Protein AF-A0A831RFY7-F1 (afdb_monomer_lite)

Sequence (65 aa):
MDFTAGQWAAILLIFLWSGFVRTGIGFGGAALGLPLLLLVEDEPLLWLPIIGIHLLVFTSLTAGG

Radius of gyration: 12.09 Å; chains: 1; bounding box: 28×18×34 Å

pLDDT: mean 86.23, std 10.19, range [49.03, 96.5]

Secondary structure (DSSP, 8-state):
----HHHHHHHHHHHHHHHHHHHHHTHHHHHTHHHHHHHH---HHHHHHHHHHHHHHHHHHHHT-

Structure (mmCIF, N/CA/C/O backbone):
data_AF-A0A831RFY7-F1
#
_entry.id   AF-A0A831RFY7-F1
#
loop_
_atom_site.group_PDB
_atom_site.id
_atom_site.type_symbol
_atom_site.label_atom_id
_atom_site.label_alt_id
_atom_site.label_comp_id
_atom_site.label_asym_id
_atom_site.label_entity_id
_atom_site.label_seq_id
_atom_site.pdbx_PDB_ins_code
_atom_site.Cartn_x
_atom_site.Cartn_y
_atom_site.Cartn_z
_atom_site.occupancy
_atom_site.B_iso_or_equiv
_atom_site.auth_seq_id
_atom_site.auth_comp_id
_atom_site.auth_asym_id
_atom_site.auth_atom_id
_atom_site.pdbx_PDB_model_num
ATOM 1 N N . MET A 1 1 ? -3.635 -9.942 13.477 1.00 64.56 1 MET A N 1
ATOM 2 C CA . MET A 1 1 ? -4.184 -8.643 13.047 1.00 64.56 1 MET A CA 1
ATOM 3 C C . MET A 1 1 ? -5.588 -8.924 12.582 1.00 64.56 1 MET A C 1
ATOM 5 O O . MET A 1 1 ? -5.750 -9.681 11.630 1.00 64.56 1 MET A O 1
ATOM 9 N N . ASP A 1 2 ? -6.572 -8.381 13.281 1.00 86.44 2 ASP A N 1
ATOM 10 C CA . ASP A 1 2 ? -7.975 -8.575 12.937 1.00 86.44 2 ASP A CA 1
ATOM 11 C C . ASP A 1 2 ? -8.464 -7.325 12.211 1.00 86.44 2 ASP A C 1
ATOM 13 O O . ASP A 1 2 ? -9.081 -6.440 12.796 1.00 86.44 2 ASP A O 1
ATOM 17 N N . PHE A 1 3 ? -8.127 -7.230 10.924 1.00 92.25 3 PHE A N 1
ATOM 18 C CA . PHE A 1 3 ? -8.635 -6.155 10.082 1.00 92.25 3 PHE A CA 1
ATOM 19 C C . PHE A 1 3 ? -10.129 -6.346 9.843 1.00 92.25 3 PHE A C 1
ATOM 21 O O . PHE A 1 3 ? -10.599 -7.434 9.492 1.00 92.25 3 PHE A O 1
ATOM 28 N N . THR A 1 4 ? -10.877 -5.256 9.965 1.00 96.19 4 THR A N 1
ATOM 29 C CA . THR A 1 4 ? -12.282 -5.242 9.562 1.00 96.19 4 THR A CA 1
ATOM 30 C C . THR A 1 4 ? -12.407 -5.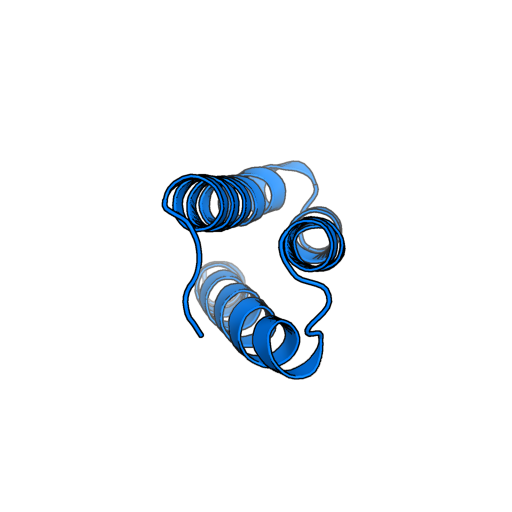458 8.050 1.00 96.19 4 THR A C 1
ATOM 32 O O . THR A 1 4 ? -11.486 -5.177 7.279 1.00 96.19 4 THR A O 1
ATOM 35 N N . ALA A 1 5 ? -13.575 -5.906 7.585 1.00 95.62 5 ALA A N 1
ATOM 36 C CA . ALA A 1 5 ? -13.831 -6.049 6.148 1.00 95.62 5 ALA A CA 1
ATOM 37 C C . ALA A 1 5 ? -13.614 -4.730 5.374 1.00 95.62 5 ALA A C 1
ATOM 39 O O . ALA A 1 5 ? -13.142 -4.748 4.238 1.00 95.62 5 ALA A O 1
ATOM 40 N N . GLY A 1 6 ? -13.910 -3.586 6.003 1.00 96.44 6 GLY A N 1
ATOM 41 C CA . GLY A 1 6 ? -13.671 -2.262 5.426 1.00 96.44 6 GLY A CA 1
ATOM 42 C C . GLY A 1 6 ? -12.185 -1.938 5.274 1.00 96.44 6 GLY A C 1
ATOM 43 O O . GLY A 1 6 ? -11.775 -1.455 4.220 1.00 96.44 6 GLY A O 1
ATOM 44 N N . GLN A 1 7 ? -11.365 -2.262 6.280 1.00 95.06 7 GLN A N 1
ATOM 45 C CA . GLN A 1 7 ? -9.911 -2.094 6.196 1.00 95.06 7 GLN A CA 1
ATOM 46 C C . GLN A 1 7 ? -9.320 -2.982 5.097 1.00 95.06 7 GLN A C 1
ATOM 48 O O . GLN A 1 7 ? -8.550 -2.492 4.277 1.00 95.06 7 GLN A O 1
ATOM 53 N N . TRP A 1 8 ? -9.746 -4.246 4.994 1.00 95.38 8 TRP A N 1
ATOM 54 C CA . TRP A 1 8 ? -9.330 -5.128 3.897 1.00 95.38 8 TRP A CA 1
ATOM 55 C C . TRP A 1 8 ? -9.666 -4.563 2.517 1.00 95.38 8 TRP A C 1
ATOM 57 O O . TRP A 1 8 ? -8.812 -4.555 1.628 1.00 95.38 8 TRP A O 1
ATOM 67 N N . ALA A 1 9 ? -10.890 -4.061 2.338 1.00 96.50 9 ALA A N 1
ATOM 68 C CA . ALA A 1 9 ? -11.301 -3.437 1.086 1.00 96.50 9 ALA A CA 1
ATOM 69 C C . ALA A 1 9 ? -10.443 -2.203 0.755 1.00 96.50 9 ALA A C 1
ATOM 71 O O . ALA A 1 9 ? -10.004 -2.052 -0.386 1.00 96.50 9 ALA A O 1
ATOM 72 N N . ALA A 1 10 ? -10.152 -1.359 1.750 1.00 95.88 10 ALA A N 1
ATOM 73 C CA . ALA A 1 10 ? -9.297 -0.187 1.585 1.00 95.88 10 ALA A CA 1
ATOM 74 C C . ALA A 1 10 ? -7.857 -0.572 1.211 1.00 95.88 10 ALA A C 1
ATOM 76 O O . ALA A 1 10 ? -7.316 -0.023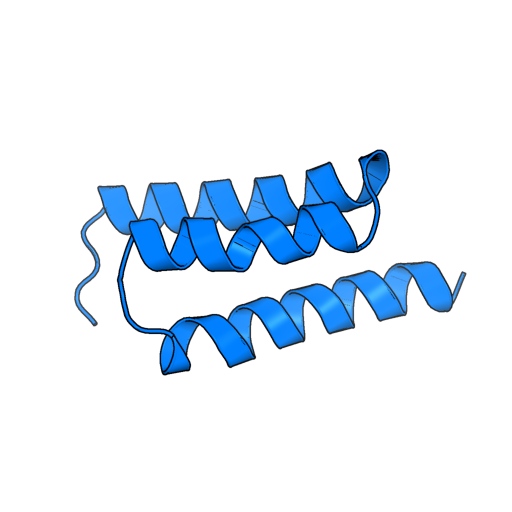 0.254 1.00 95.88 10 ALA A O 1
ATOM 77 N N . ILE A 1 11 ? -7.263 -1.555 1.896 1.00 94.81 11 ILE A N 1
ATOM 78 C CA . ILE A 1 11 ? -5.905 -2.052 1.617 1.00 94.81 11 ILE A CA 1
ATOM 79 C C . ILE A 1 11 ? -5.798 -2.538 0.170 1.00 94.81 11 ILE A C 1
ATOM 81 O O . ILE A 1 11 ? -4.888 -2.125 -0.548 1.00 94.81 11 ILE A O 1
ATOM 85 N N . LEU A 1 12 ? -6.742 -3.373 -0.279 1.00 93.31 12 LEU A N 1
ATOM 86 C CA . LEU A 1 12 ? -6.762 -3.890 -1.651 1.00 93.31 12 LEU A CA 1
ATOM 87 C C . LEU A 1 12 ? -6.916 -2.769 -2.682 1.00 93.31 12 LEU A C 1
ATOM 89 O O . LEU A 1 12 ? -6.219 -2.768 -3.697 1.00 93.31 12 LEU A O 1
ATOM 93 N N . LEU A 1 13 ? -7.794 -1.799 -2.416 1.00 95.00 13 LEU A N 1
ATOM 94 C CA . LEU A 1 13 ? -7.996 -0.657 -3.301 1.00 95.00 13 LEU A CA 1
ATOM 95 C C . LEU A 1 13 ? -6.731 0.203 -3.406 1.00 95.00 13 LEU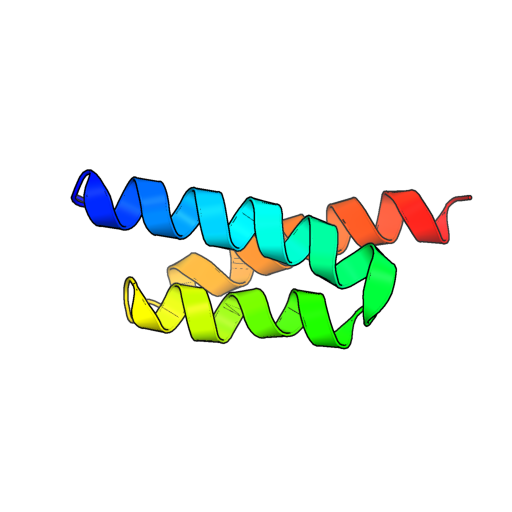 A C 1
ATOM 97 O O . LEU A 1 13 ? -6.346 0.573 -4.514 1.00 95.00 13 LEU A O 1
ATOM 101 N N . ILE A 1 14 ? -6.061 0.473 -2.282 1.00 93.56 14 ILE A N 1
ATOM 102 C CA . ILE A 1 14 ? -4.799 1.225 -2.244 1.00 93.56 14 ILE A CA 1
ATOM 103 C C . ILE A 1 14 ? -3.707 0.475 -3.014 1.00 93.56 14 ILE A C 1
ATOM 105 O O . ILE A 1 14 ? -2.977 1.097 -3.780 1.00 93.56 14 ILE A O 1
ATOM 109 N N . PHE A 1 15 ? -3.635 -0.852 -2.877 1.00 89.75 15 PHE A N 1
ATOM 110 C CA . PHE A 1 15 ? -2.688 -1.703 -3.604 1.00 89.75 15 PHE A CA 1
ATOM 111 C C . PHE A 1 15 ? -2.902 -1.689 -5.123 1.00 89.75 15 PHE A C 1
ATOM 113 O O . PHE A 1 15 ? -1.949 -1.614 -5.900 1.00 89.75 15 PHE A O 1
ATOM 120 N N . LEU A 1 16 ? -4.155 -1.774 -5.569 1.00 89.06 16 LEU A N 1
ATOM 121 C CA . LEU A 1 16 ? -4.489 -1.693 -6.993 1.00 89.06 16 LEU A CA 1
ATOM 122 C C . LEU A 1 16 ? -4.208 -0.290 -7.539 1.00 89.06 16 LEU A C 1
ATOM 124 O O . LEU A 1 16 ? -3.628 -0.137 -8.617 1.00 89.06 16 LEU A O 1
ATOM 128 N N . TRP A 1 17 ? -4.572 0.736 -6.769 1.00 88.69 17 TRP A N 1
ATOM 129 C CA . TRP A 1 17 ? -4.326 2.127 -7.116 1.00 88.69 17 TRP A CA 1
ATOM 130 C C . TRP A 1 17 ? -2.828 2.442 -7.194 1.00 88.69 17 TRP A C 1
ATOM 132 O O . TRP A 1 17 ? -2.413 3.056 -8.171 1.00 88.69 17 TRP A O 1
ATOM 142 N N . SER A 1 18 ? -1.989 1.975 -6.262 1.00 86.44 18 SER A N 1
ATOM 143 C CA . SER A 1 18 ? -0.536 2.217 -6.309 1.00 86.44 18 SER A CA 1
ATOM 144 C C . SER A 1 18 ? 0.103 1.637 -7.571 1.00 86.44 18 SER A C 1
ATOM 146 O O . SER A 1 18 ? 0.974 2.273 -8.170 1.00 86.44 18 SER A O 1
ATOM 148 N N . GLY A 1 19 ? -0.376 0.472 -8.022 1.00 81.31 19 GLY A N 1
ATOM 149 C CA . GLY A 1 19 ? 0.019 -0.132 -9.295 1.00 81.31 19 GLY A CA 1
ATOM 150 C C . GLY A 1 19 ? -0.406 0.698 -10.512 1.00 81.31 19 GLY A C 1
ATOM 151 O O . GLY A 1 19 ? 0.388 0.883 -11.432 1.00 81.31 19 GLY A O 1
ATOM 152 N N . PHE A 1 20 ? -1.622 1.253 -10.505 1.00 81.81 20 PHE A N 1
ATOM 153 C CA . PHE A 1 20 ? -2.112 2.146 -11.563 1.00 81.81 20 PHE A CA 1
ATOM 154 C C . PHE A 1 20 ? -1.368 3.488 -11.593 1.00 81.81 20 PHE A C 1
ATOM 156 O O . PHE A 1 20 ? -0.909 3.933 -12.639 1.00 81.81 20 PHE A O 1
ATOM 163 N N . VAL A 1 21 ? -1.186 4.146 -10.449 1.00 80.00 21 VAL A N 1
ATOM 164 C CA . VAL A 1 21 ? -0.532 5.463 -10.392 1.00 80.00 21 VAL A CA 1
ATOM 165 C C . VAL A 1 21 ? 0.918 5.385 -10.858 1.00 80.00 21 VAL A C 1
ATOM 167 O O . VAL A 1 21 ? 1.420 6.329 -11.470 1.00 80.00 21 VAL A O 1
ATOM 170 N N . ARG A 1 22 ? 1.578 4.243 -10.653 1.00 75.94 22 ARG A N 1
ATOM 171 C CA . ARG A 1 22 ? 2.908 3.984 -11.196 1.00 75.94 22 ARG A CA 1
ATOM 172 C C . ARG A 1 22 ? 2.982 4.165 -12.713 1.00 75.94 22 ARG A C 1
ATOM 174 O O . ARG A 1 22 ? 3.994 4.664 -13.197 1.00 75.94 22 ARG A O 1
ATOM 181 N N . THR A 1 23 ? 1.946 3.794 -13.467 1.00 69.31 23 THR A N 1
ATOM 182 C CA . THR A 1 23 ? 1.956 3.953 -14.930 1.00 69.31 23 THR A CA 1
ATOM 183 C C . THR A 1 23 ? 1.795 5.412 -15.364 1.00 69.31 23 THR A C 1
ATOM 185 O O . THR A 1 23 ? 2.129 5.732 -16.498 1.00 69.31 23 THR A O 1
ATOM 188 N N . GLY A 1 24 ? 1.295 6.293 -14.486 1.00 72.31 24 GLY A N 1
ATOM 189 C CA . GLY A 1 24 ? 1.086 7.720 -14.767 1.00 72.31 24 GLY A CA 1
ATOM 190 C C . GLY A 1 24 ? 2.143 8.650 -14.157 1.00 72.31 24 GLY A C 1
ATOM 191 O O . GLY A 1 24 ? 2.825 9.368 -14.879 1.00 72.31 24 GLY A O 1
ATOM 192 N N . ILE A 1 25 ? 2.282 8.647 -12.825 1.00 71.12 25 ILE A N 1
ATOM 193 C CA . ILE A 1 25 ? 3.176 9.542 -12.052 1.00 71.12 25 ILE A CA 1
ATOM 194 C C . ILE A 1 25 ? 4.567 8.905 -11.852 1.00 71.12 25 ILE A C 1
ATOM 196 O O . ILE A 1 25 ? 5.513 9.5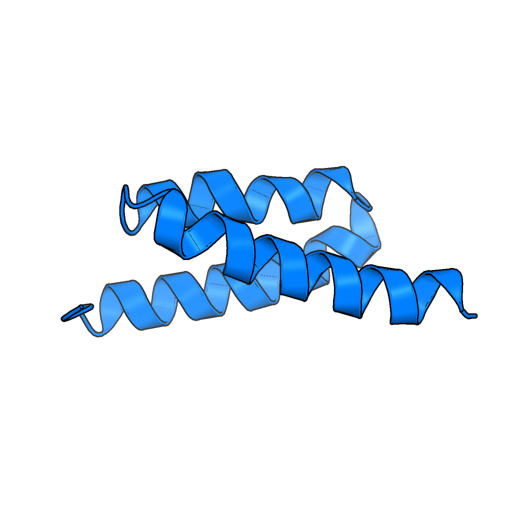50 -11.398 1.00 71.12 25 ILE A O 1
ATOM 200 N N . GLY A 1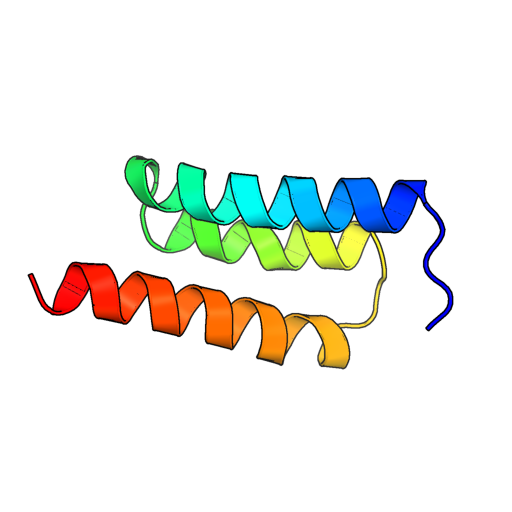 26 ? 4.725 7.627 -12.202 1.00 75.31 26 GLY A N 1
ATOM 201 C CA . GLY A 1 26 ? 5.966 6.893 -11.996 1.00 75.31 26 GLY A CA 1
ATOM 202 C C . GLY A 1 26 ? 6.171 6.510 -10.531 1.00 75.31 26 GLY A C 1
ATOM 203 O O . GLY A 1 26 ? 5.229 6.238 -9.784 1.00 75.31 26 GLY A O 1
ATOM 204 N N . PHE A 1 27 ? 7.433 6.478 -10.109 1.00 72.25 27 PHE A N 1
ATOM 205 C CA . PHE A 1 27 ? 7.835 5.939 -8.808 1.00 72.25 27 PHE A CA 1
ATOM 206 C C . PHE A 1 27 ? 7.228 6.703 -7.616 1.00 72.25 27 PHE A C 1
ATOM 208 O O . PHE A 1 27 ? 6.815 6.094 -6.630 1.00 72.25 27 PHE A O 1
ATOM 215 N N . GLY A 1 28 ? 7.116 8.033 -7.721 1.00 73.31 28 GLY A N 1
ATOM 216 C CA . GLY A 1 28 ? 6.621 8.887 -6.636 1.00 73.31 28 GLY A CA 1
ATOM 217 C C . GLY A 1 28 ? 5.155 8.642 -6.280 1.00 73.31 28 GLY A C 1
ATOM 218 O O . GLY A 1 28 ? 4.785 8.705 -5.113 1.00 73.31 28 GLY A O 1
ATOM 219 N N . GLY A 1 29 ? 4.322 8.290 -7.258 1.00 76.25 29 GLY A N 1
ATOM 220 C CA . GLY A 1 29 ? 2.914 8.007 -7.002 1.00 76.25 29 GLY A CA 1
ATOM 221 C C . GLY A 1 29 ? 2.668 6.626 -6.386 1.00 76.25 29 GLY A C 1
ATOM 222 O O . GLY A 1 29 ? 1.754 6.470 -5.585 1.00 76.25 29 GLY A O 1
ATOM 223 N N . ALA A 1 30 ? 3.537 5.649 -6.659 1.00 79.12 30 ALA A N 1
ATOM 224 C CA . ALA A 1 30 ? 3.515 4.371 -5.948 1.00 79.12 30 ALA A CA 1
ATOM 225 C C . ALA A 1 30 ? 3.986 4.524 -4.484 1.00 79.12 30 ALA A C 1
ATOM 227 O O . ALA A 1 30 ? 3.467 3.850 -3.595 1.00 79.12 30 ALA A O 1
ATOM 228 N N . ALA A 1 31 ? 4.897 5.469 -4.209 1.00 81.38 31 ALA A N 1
ATOM 229 C CA . ALA A 1 31 ? 5.317 5.815 -2.848 1.00 81.38 31 ALA A CA 1
ATOM 230 C C . ALA A 1 31 ? 4.193 6.454 -2.005 1.00 81.38 31 ALA A C 1
ATOM 232 O O . ALA A 1 31 ? 4.217 6.332 -0.781 1.00 81.38 31 ALA A O 1
ATOM 233 N N . LEU A 1 32 ? 3.170 7.056 -2.635 1.00 88.31 32 LEU A N 1
ATOM 234 C CA . LEU A 1 32 ? 1.961 7.533 -1.944 1.00 88.31 32 LEU A CA 1
ATOM 235 C C . LEU A 1 32 ? 1.082 6.391 -1.404 1.00 88.31 32 LEU A C 1
ATOM 237 O O . LEU A 1 32 ? 0.217 6.642 -0.570 1.00 88.31 32 LEU A O 1
ATOM 241 N N . GLY A 1 33 ? 1.312 5.139 -1.816 1.00 90.56 33 GLY A N 1
ATOM 242 C CA . GLY A 1 33 ? 0.618 3.985 -1.241 1.00 90.56 33 GLY A CA 1
ATOM 243 C C . GLY A 1 33 ? 0.896 3.815 0.256 1.00 90.56 33 GLY A C 1
ATOM 244 O O . GLY A 1 33 ? -0.020 3.521 1.014 1.00 90.56 33 GLY A O 1
ATOM 245 N N . LEU A 1 34 ? 2.129 4.076 0.709 1.00 92.81 34 LEU A N 1
ATOM 246 C CA . LEU A 1 34 ? 2.507 3.941 2.120 1.00 92.81 34 LEU A CA 1
ATOM 247 C C . LEU A 1 34 ? 1.724 4.882 3.062 1.00 92.81 34 LEU A C 1
ATOM 249 O O . LEU A 1 34 ? 1.119 4.371 4.002 1.00 92.81 34 LEU A O 1
ATOM 253 N N . PRO A 1 35 ? 1.669 6.214 2.847 1.00 93.00 35 PRO A N 1
ATOM 254 C CA . PRO A 1 35 ? 0.885 7.097 3.710 1.00 93.00 35 PRO A CA 1
ATOM 255 C C . PRO A 1 35 ? -0.621 6.792 3.684 1.00 93.00 35 PRO A C 1
ATOM 257 O O . PRO A 1 35 ? -1.288 6.994 4.693 1.00 93.00 35 PRO A O 1
ATOM 260 N N . LEU A 1 36 ? -1.162 6.266 2.577 1.00 94.12 36 LEU A N 1
ATOM 261 C CA . LEU A 1 36 ? -2.560 5.819 2.529 1.00 94.12 36 LEU A CA 1
ATOM 262 C C . LEU A 1 3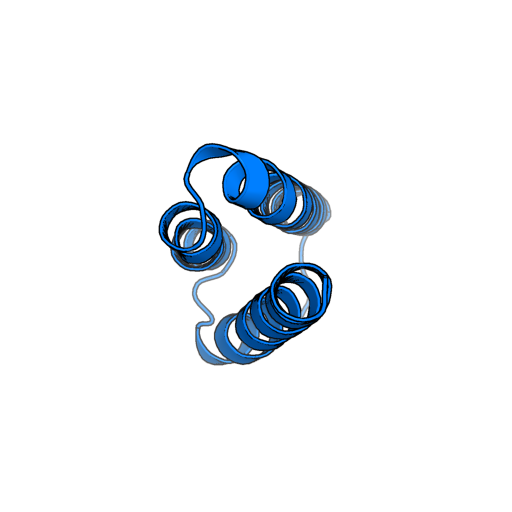6 ? -2.794 4.542 3.343 1.00 94.12 36 LEU A C 1
ATOM 264 O O . LEU A 1 36 ? -3.819 4.430 4.006 1.00 94.12 36 LEU A O 1
ATOM 268 N N . LEU A 1 37 ? -1.854 3.593 3.326 1.00 94.50 37 LEU A N 1
ATOM 269 C CA . LEU A 1 37 ? -1.931 2.384 4.152 1.00 94.50 37 LEU A CA 1
ATOM 270 C C . LEU A 1 37 ? -1.820 2.711 5.647 1.00 94.50 37 LEU A C 1
ATOM 272 O O . LEU A 1 37 ? -2.575 2.159 6.442 1.00 94.50 37 LEU A O 1
ATOM 276 N N . LEU A 1 38 ? -0.965 3.673 6.010 1.00 95.00 38 LEU A N 1
ATOM 277 C CA . LEU A 1 38 ? -0.856 4.184 7.383 1.00 95.00 38 LEU A CA 1
ATOM 278 C C . LEU A 1 38 ? -2.143 4.857 7.878 1.00 95.00 38 LEU A C 1
ATOM 280 O O . LEU A 1 38 ? -2.416 4.854 9.072 1.00 95.00 38 LEU A O 1
ATOM 284 N N . LEU A 1 39 ? -2.964 5.397 6.970 1.00 95.25 39 LEU A N 1
ATOM 285 C CA . LEU A 1 39 ? -4.287 5.924 7.316 1.00 95.25 39 LEU A CA 1
ATOM 286 C C . LEU A 1 39 ? -5.287 4.807 7.668 1.00 95.25 39 LEU A C 1
ATOM 288 O O . LEU A 1 39 ? -6.241 5.053 8.403 1.00 95.25 39 LEU A O 1
ATOM 292 N N . VAL A 1 40 ? -5.103 3.599 7.122 1.00 94.88 40 VAL A N 1
ATOM 293 C CA . VAL A 1 40 ? -5.967 2.440 7.406 1.00 94.88 40 VAL A CA 1
ATOM 294 C C . VAL A 1 40 ? -5.585 1.785 8.729 1.00 94.88 40 VAL A C 1
ATOM 296 O O . VAL A 1 40 ? -6.471 1.410 9.497 1.00 94.88 40 VAL A O 1
ATOM 299 N N . GLU A 1 41 ? -4.283 1.641 8.969 1.00 94.38 41 GLU A N 1
ATOM 300 C CA . GLU A 1 41 ? -3.712 1.126 10.210 1.00 94.38 41 GLU A CA 1
ATOM 301 C C . GLU A 1 41 ? -2.321 1.732 10.413 1.00 94.38 41 GLU A C 1
ATOM 303 O O . GLU A 1 41 ? -1.454 1.592 9.546 1.00 94.38 41 GLU A O 1
ATOM 308 N N . ASP A 1 42 ? -2.077 2.368 11.556 1.00 94.94 42 ASP A N 1
ATOM 309 C CA . ASP A 1 42 ? -0.815 3.066 11.840 1.00 94.94 42 ASP A CA 1
ATOM 310 C C . ASP A 1 42 ? 0.278 2.097 12.330 1.00 94.94 42 ASP A C 1
ATOM 312 O O . ASP A 1 42 ? 0.819 2.202 13.430 1.00 94.94 42 ASP A O 1
ATOM 316 N N . GLU A 1 43 ? 0.582 1.096 11.502 1.00 94.75 43 GLU A N 1
ATOM 317 C CA . GLU A 1 43 ? 1.565 0.049 11.787 1.00 94.75 43 GLU A CA 1
ATOM 318 C C . GLU A 1 43 ? 2.667 0.045 10.704 1.00 94.75 43 GLU A C 1
ATOM 320 O O . GLU A 1 43 ? 2.681 -0.778 9.786 1.00 94.75 43 GLU A O 1
ATOM 325 N N . PRO A 1 44 ? 3.633 0.981 10.751 1.00 92.56 44 PRO A N 1
ATOM 326 C CA . PRO A 1 44 ? 4.610 1.164 9.673 1.00 92.56 44 PRO A CA 1
ATOM 327 C C . PRO A 1 44 ? 5.493 -0.061 9.428 1.00 92.56 44 PRO A C 1
ATOM 329 O O . PRO A 1 44 ? 5.872 -0.323 8.286 1.00 92.56 44 PRO A O 1
ATOM 332 N N . LEU A 1 45 ? 5.794 -0.836 10.476 1.00 94.69 45 LEU A N 1
ATOM 333 C CA . LEU A 1 45 ? 6.572 -2.074 10.369 1.00 94.69 45 LEU A CA 1
ATOM 334 C C . LEU A 1 45 ? 5.858 -3.151 9.538 1.00 94.69 45 LEU A C 1
ATOM 336 O O . LEU A 1 45 ? 6.527 -3.978 8.921 1.00 94.69 45 LEU A O 1
ATOM 340 N N . LEU A 1 46 ? 4.523 -3.123 9.501 1.00 93.25 46 LEU A N 1
ATOM 341 C CA . LEU A 1 46 ? 3.702 -4.011 8.687 1.00 93.25 46 LEU A CA 1
ATOM 342 C C . LEU A 1 46 ? 3.729 -3.576 7.220 1.00 93.25 46 LEU A C 1
ATOM 344 O O . LEU A 1 46 ? 3.958 -4.393 6.329 1.00 93.25 46 LEU A O 1
ATOM 348 N N . TRP A 1 47 ? 3.543 -2.280 6.958 1.00 93.69 47 TRP A N 1
ATOM 349 C CA . TRP A 1 47 ? 3.382 -1.766 5.595 1.00 93.69 47 TRP A CA 1
ATOM 350 C C . TRP A 1 47 ? 4.689 -1.622 4.820 1.00 93.69 47 TRP A C 1
ATOM 352 O O . TRP A 1 47 ? 4.702 -1.880 3.618 1.00 93.69 47 TRP A O 1
ATOM 362 N N . LEU A 1 48 ? 5.788 -1.245 5.481 1.00 93.00 48 LEU A N 1
ATOM 363 C CA . LEU A 1 48 ? 7.101 -1.046 4.853 1.00 93.00 48 LEU A CA 1
ATOM 364 C C . LEU A 1 48 ? 7.587 -2.241 4.011 1.00 93.00 48 LEU A C 1
ATOM 366 O O . LEU A 1 48 ? 7.910 -2.038 2.838 1.00 93.00 48 LEU A O 1
ATOM 370 N N . PRO A 1 49 ? 7.645 -3.481 4.538 1.00 93.81 49 PRO A N 1
ATOM 371 C CA . PRO A 1 49 ? 8.092 -4.625 3.745 1.00 93.81 49 PRO A CA 1
ATOM 372 C C . PRO A 1 49 ? 7.103 -4.969 2.624 1.00 93.81 49 PRO A C 1
ATOM 374 O O . PRO A 1 49 ? 7.516 -5.316 1.518 1.00 93.81 49 PRO A O 1
ATOM 377 N N . ILE A 1 50 ? 5.802 -4.823 2.882 1.00 92.38 50 ILE A N 1
ATOM 378 C CA . ILE A 1 50 ? 4.726 -5.134 1.936 1.00 92.38 50 ILE A CA 1
ATOM 379 C C . ILE A 1 50 ? 4.774 -4.193 0.720 1.00 92.38 50 ILE A C 1
ATOM 381 O O . ILE A 1 50 ? 4.805 -4.656 -0.425 1.00 92.38 50 ILE A O 1
ATOM 385 N N . ILE A 1 51 ? 4.850 -2.876 0.950 1.00 90.12 51 ILE A N 1
ATOM 386 C CA . ILE A 1 51 ? 4.974 -1.889 -0.130 1.00 90.12 51 ILE A CA 1
ATOM 387 C C . ILE A 1 51 ? 6.344 -1.983 -0.809 1.00 90.12 51 ILE A C 1
ATOM 389 O O . ILE A 1 51 ? 6.428 -1.853 -2.025 1.00 90.12 51 ILE A O 1
ATOM 393 N N . GLY A 1 52 ? 7.412 -2.282 -0.062 1.00 90.19 52 GLY A N 1
ATOM 394 C CA . GLY A 1 52 ? 8.754 -2.476 -0.612 1.00 90.19 52 GLY A CA 1
ATOM 395 C C . GLY A 1 52 ? 8.804 -3.615 -1.630 1.00 90.19 52 GLY A C 1
ATOM 396 O O . GLY A 1 52 ? 9.307 -3.427 -2.736 1.00 90.19 52 GLY A O 1
ATOM 397 N N . ILE A 1 53 ? 8.215 -4.771 -1.307 1.00 91.31 53 ILE A N 1
ATOM 398 C CA . ILE A 1 53 ? 8.117 -5.904 -2.239 1.00 91.31 53 ILE A CA 1
ATOM 399 C C . ILE A 1 53 ? 7.254 -5.541 -3.448 1.00 91.31 53 ILE A C 1
ATOM 401 O O . ILE A 1 53 ? 7.664 -5.805 -4.575 1.00 91.31 53 ILE A O 1
ATOM 405 N N . HIS A 1 54 ? 6.096 -4.904 -3.240 1.00 87.31 54 HIS A N 1
ATOM 406 C CA . HIS A 1 54 ? 5.247 -4.431 -4.337 1.00 87.31 54 HIS A CA 1
ATOM 407 C C . HIS A 1 54 ? 6.057 -3.551 -5.304 1.00 87.31 54 HIS A C 1
ATOM 409 O O . HIS A 1 54 ? 6.135 -3.840 -6.498 1.00 87.31 54 HIS A O 1
ATOM 415 N N . LEU A 1 55 ? 6.748 -2.533 -4.786 1.00 86.31 55 LEU A N 1
ATOM 416 C CA . LEU A 1 55 ? 7.596 -1.647 -5.582 1.00 86.31 55 LEU A CA 1
ATOM 417 C C . LEU A 1 55 ? 8.723 -2.399 -6.295 1.00 86.31 55 LEU A C 1
ATOM 419 O O . LEU A 1 55 ? 8.960 -2.128 -7.471 1.00 86.31 55 LEU A O 1
ATOM 423 N N . LEU A 1 56 ? 9.396 -3.343 -5.632 1.00 88.00 56 LEU A N 1
ATOM 424 C CA . LEU A 1 56 ? 10.467 -4.144 -6.234 1.00 88.00 56 LEU A CA 1
ATOM 425 C C . LEU A 1 56 ? 9.960 -5.008 -7.392 1.00 88.00 56 LEU A C 1
ATOM 427 O O . LEU A 1 56 ? 10.588 -5.015 -8.448 1.00 88.00 56 LEU A O 1
ATOM 431 N N . VAL A 1 57 ? 8.817 -5.681 -7.226 1.00 86.56 57 VAL A N 1
ATOM 432 C CA . VAL A 1 57 ? 8.186 -6.501 -8.275 1.00 86.56 57 VAL A CA 1
ATOM 433 C C . VAL A 1 57 ? 7.810 -5.644 -9.477 1.00 86.56 57 VAL A C 1
ATOM 435 O O . VAL A 1 57 ? 8.129 -5.980 -10.613 1.00 86.56 57 VAL A O 1
ATOM 438 N N . PHE A 1 58 ? 7.162 -4.503 -9.256 1.00 79.50 58 PHE A N 1
ATOM 439 C CA . PHE A 1 58 ? 6.796 -3.643 -10.375 1.00 79.50 58 PHE A CA 1
ATOM 440 C C . PHE A 1 58 ? 8.025 -3.011 -11.034 1.00 79.50 58 PHE A C 1
ATOM 442 O O . PHE A 1 58 ? 8.079 -2.908 -12.258 1.00 79.50 58 PHE A O 1
ATOM 449 N N . THR A 1 59 ? 9.031 -2.623 -10.249 1.00 81.25 59 THR A N 1
ATOM 450 C CA . THR A 1 59 ? 10.293 -2.079 -10.767 1.00 81.25 59 THR A CA 1
ATOM 451 C C . THR A 1 59 ? 11.020 -3.094 -11.634 1.00 81.25 59 THR A C 1
ATOM 453 O O . THR A 1 59 ? 11.407 -2.737 -12.743 1.00 81.25 59 THR A O 1
ATOM 456 N N . SER A 1 60 ? 11.144 -4.351 -11.202 1.00 83.06 60 SER A N 1
ATOM 457 C CA . SER A 1 60 ? 11.798 -5.395 -11.998 1.00 83.06 60 SER A CA 1
ATOM 458 C C . SER A 1 60 ? 11.056 -5.682 -13.306 1.00 83.06 60 SER A C 1
ATOM 460 O O . SER A 1 60 ? 11.698 -5.819 -14.344 1.00 83.06 60 SER A O 1
ATOM 462 N N . LEU A 1 61 ? 9.719 -5.662 -13.296 1.00 79.88 61 LEU A N 1
ATOM 463 C CA . LEU A 1 61 ? 8.895 -5.836 -14.499 1.00 79.88 61 LEU A CA 1
ATOM 464 C C . LEU A 1 61 ? 9.020 -4.696 -15.523 1.00 79.88 61 LEU A C 1
ATOM 466 O O . LEU A 1 61 ? 8.663 -4.886 -16.679 1.00 79.88 61 LEU A O 1
ATOM 470 N N . THR A 1 62 ? 9.487 -3.509 -15.130 1.00 72.50 62 THR A N 1
ATOM 471 C CA . THR A 1 62 ? 9.616 -2.356 -16.049 1.00 72.50 62 THR A CA 1
ATOM 472 C C . THR A 1 62 ? 11.052 -1.999 -16.375 1.00 72.50 62 THR A C 1
ATOM 474 O O . THR A 1 62 ? 11.303 -1.500 -17.460 1.00 72.50 62 THR A O 1
ATOM 477 N N . ALA A 1 63 ? 11.990 -2.237 -15.461 1.00 69.25 63 ALA A N 1
ATOM 478 C CA . ALA A 1 63 ? 13.410 -2.008 -15.705 1.00 69.25 63 ALA A CA 1
ATOM 479 C C . ALA A 1 63 ? 14.061 -3.145 -16.514 1.00 69.25 63 ALA A C 1
ATOM 481 O O . ALA A 1 63 ? 15.123 -2.942 -17.088 1.00 69.25 63 ALA A O 1
ATOM 482 N N . GLY A 1 64 ? 13.450 -4.336 -16.540 1.00 60.38 64 GLY A N 1
ATOM 483 C CA . GLY A 1 64 ? 13.897 -5.481 -17.340 1.00 60.38 64 GLY A CA 1
ATOM 484 C C . GLY A 1 64 ? 13.290 -5.570 -18.747 1.00 60.38 64 GLY A C 1
ATOM 485 O O . GLY A 1 64 ? 13.380 -6.639 -19.348 1.00 60.38 64 GLY A O 1
ATOM 486 N N . GLY A 1 65 ? 12.637 -4.505 -19.229 1.00 49.03 65 GLY A N 1
ATOM 487 C CA . GLY A 1 65 ? 12.057 -4.393 -20.575 1.00 49.03 65 GLY A CA 1
ATOM 488 C C . GLY A 1 65 ? 12.864 -3.479 -21.485 1.00 49.03 65 GLY A C 1
ATOM 489 O O . GLY A 1 65 ? 13.460 -2.513 -20.960 1.00 49.03 65 GLY A O 1
#

Foldseek 3Di:
DDQDPVLVVQLVVLLVQLLVVCVPVNPVSVVVSQVSNCVSPVDNVVVVVVSVVSSVVSCCVPVVD